Protein AF-G4V3M7-F1 (afdb_monomer_lite)

Foldseek 3Di:
DDDPPVPPDQFPEEDDDDPVCVVVCVPPVCCVQVVVVGGYHYCVPHDDPPDDD

Secondary structure (DSSP, 8-state):
---------S-SEEE---GGGHHHIIIIIHHHHHTTT--EEETTTS--TTS--

Structure (mmCIF, N/CA/C/O backbone):
data_AF-G4V3M7-F1
#
_entry.id   AF-G4V3M7-F1
#
loop_
_atom_site.group_PDB
_atom_site.id
_atom_site.type_symbol
_atom_site.label_atom_id
_atom_site.label_alt_id
_atom_site.label_comp_id
_atom_site.label_asym_id
_atom_site.label_entity_id
_atom_site.label_seq_id
_atom_site.pdbx_PDB_ins_code
_atom_site.Cartn_x
_atom_site.Cartn_y
_atom_site.Cartn_z
_atom_site.occupancy
_atom_site.B_iso_or_equiv
_atom_site.auth_seq_id
_atom_site.auth_comp_id
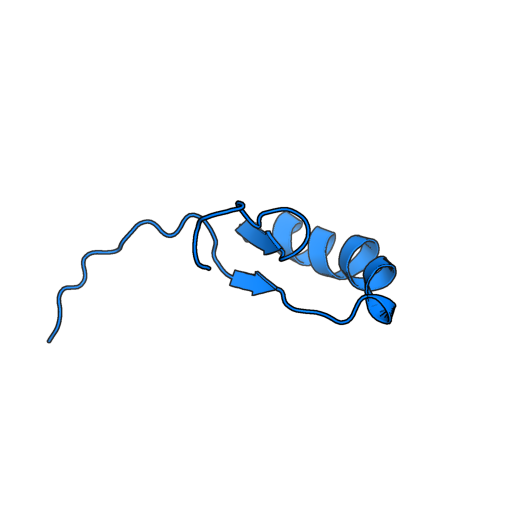_atom_site.auth_asym_id
_atom_site.auth_atom_id
_atom_site.pdbx_PDB_model_num
ATOM 1 N N . ARG A 1 1 ? 2.184 2.857 34.114 1.00 44.00 1 ARG A N 1
ATOM 2 C CA . ARG A 1 1 ? 1.659 2.081 32.968 1.00 44.00 1 ARG A CA 1
ATOM 3 C C . ARG A 1 1 ? 0.867 3.071 32.136 1.00 44.00 1 ARG A C 1
ATOM 5 O O . ARG A 1 1 ? -0.068 3.654 32.669 1.00 44.00 1 ARG A O 1
ATOM 12 N N . LEU A 1 2 ? 1.410 3.437 30.975 1.00 52.44 2 LEU A N 1
ATOM 13 C CA . LEU A 1 2 ? 0.872 4.498 30.124 1.00 52.44 2 LEU A CA 1
ATOM 14 C C . LEU A 1 2 ? -0.468 4.045 29.544 1.00 52.44 2 LEU A 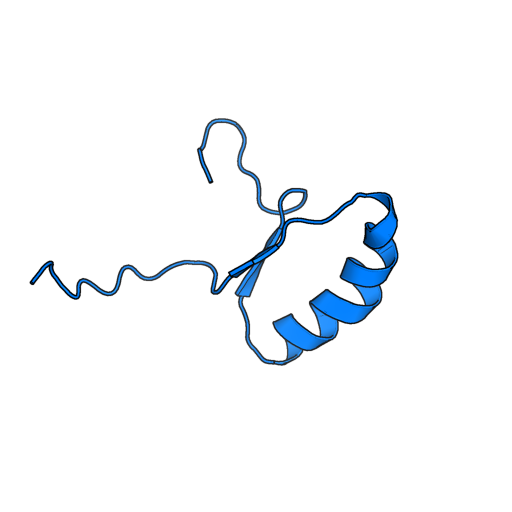C 1
ATOM 16 O O . LEU A 1 2 ? -0.689 2.856 29.352 1.00 52.44 2 LEU A O 1
ATOM 20 N N . LYS A 1 3 ? -1.362 5.017 29.417 1.00 51.00 3 LYS A N 1
ATOM 21 C CA . LYS A 1 3 ? -2.803 4.885 29.232 1.00 51.00 3 LYS A CA 1
ATOM 22 C C . LYS A 1 3 ? -3.138 3.990 28.034 1.00 51.00 3 LYS A C 1
ATOM 24 O O . LYS A 1 3 ? -2.726 4.303 26.925 1.00 51.00 3 LYS A O 1
ATOM 29 N N . ASP A 1 4 ? -3.972 2.975 28.254 1.00 59.53 4 ASP A N 1
ATOM 30 C CA . ASP A 1 4 ? -4.747 2.285 27.213 1.00 59.53 4 ASP A CA 1
ATOM 31 C C . ASP A 1 4 ? -5.836 3.226 26.652 1.00 59.53 4 ASP A C 1
ATOM 33 O O . ASP A 1 4 ? -7.029 2.926 26.679 1.00 59.53 4 ASP A O 1
ATOM 37 N N . GLN A 1 5 ? -5.457 4.419 26.184 1.00 60.38 5 GLN A N 1
ATOM 38 C CA . GLN A 1 5 ? -6.286 5.107 25.205 1.00 60.38 5 GLN A CA 1
ATOM 39 C C . GLN A 1 5 ? -6.047 4.346 23.913 1.00 60.38 5 GLN A C 1
ATOM 41 O O . GLN A 1 5 ? -5.004 4.493 23.285 1.00 60.38 5 GLN A O 1
ATOM 46 N N . LYS A 1 6 ? -6.978 3.452 23.585 1.00 59.16 6 LYS A N 1
ATOM 47 C CA . LYS A 1 6 ? -7.038 2.804 22.283 1.00 59.16 6 LYS A CA 1
ATOM 48 C C . LYS A 1 6 ? -7.310 3.921 21.273 1.00 59.16 6 LYS A C 1
ATOM 50 O O . LYS A 1 6 ? -8.464 4.235 21.004 1.00 59.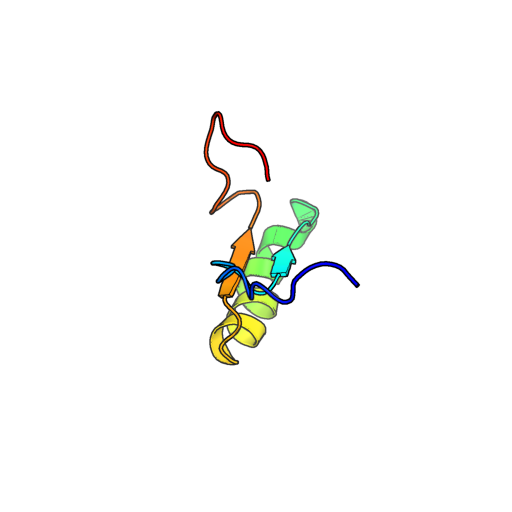16 6 LYS A O 1
ATOM 55 N N . GLU A 1 7 ? -6.261 4.619 20.845 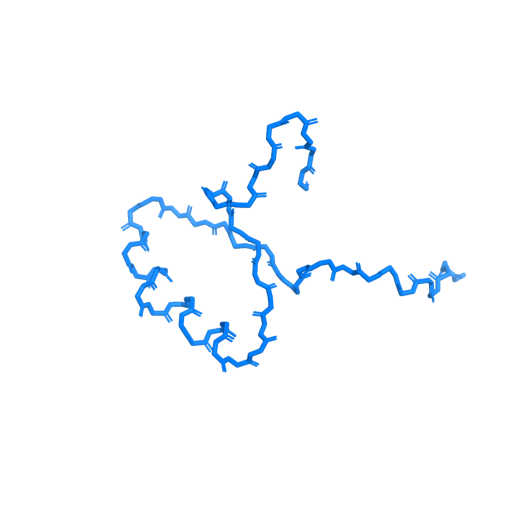1.00 65.88 7 GLU A N 1
ATOM 56 C CA . GLU A 1 7 ? -6.346 5.490 19.683 1.00 65.88 7 GLU A CA 1
ATOM 57 C C . GLU A 1 7 ? -6.865 4.606 18.552 1.00 65.88 7 GLU A C 1
ATOM 59 O O . GLU A 1 7 ? -6.333 3.520 18.304 1.00 65.88 7 GLU A O 1
ATOM 64 N N . GLU A 1 8 ? -7.993 4.996 17.963 1.00 75.69 8 GLU A N 1
ATOM 65 C CA . GLU A 1 8 ? -8.508 4.313 16.787 1.00 75.69 8 GLU A CA 1
ATOM 66 C C . GLU A 1 8 ? -7.537 4.597 15.645 1.00 75.69 8 GLU A C 1
ATOM 68 O O . GLU A 1 8 ? -7.608 5.626 14.972 1.00 75.69 8 GLU A O 1
ATOM 73 N N . TYR A 1 9 ? -6.571 3.699 15.473 1.00 81.69 9 TYR A N 1
ATOM 74 C CA . TYR A 1 9 ? -5.695 3.718 14.319 1.00 81.69 9 TYR A CA 1
ATOM 75 C C . TYR A 1 9 ? -6.539 3.452 13.073 1.00 81.69 9 TYR A C 1
ATOM 77 O O . TYR A 1 9 ? -7.289 2.480 13.011 1.00 81.69 9 TYR A O 1
ATOM 85 N N . LYS A 1 10 ? -6.410 4.328 12.071 1.00 85.25 10 LYS A N 1
ATOM 86 C CA . LYS A 1 10 ? -7.096 4.191 10.776 1.00 85.25 10 LYS A CA 1
ATOM 87 C C . LYS A 1 10 ? -6.688 2.909 10.036 1.00 85.25 10 LYS A C 1
ATOM 89 O O . LYS A 1 10 ? -7.467 2.391 9.243 1.00 85.25 10 LYS A O 1
ATOM 94 N N . TYR A 1 11 ? -5.468 2.436 10.282 1.00 89.75 11 TYR A N 1
ATOM 95 C CA . TYR A 1 11 ? -4.863 1.296 9.608 1.00 89.75 11 TYR A CA 1
ATOM 96 C C . TYR A 1 11 ? -4.328 0.292 10.627 1.00 89.75 11 TYR A C 1
ATOM 98 O O . 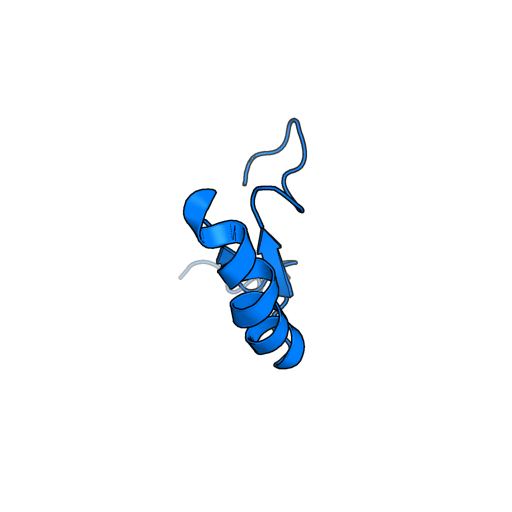TYR A 1 11 ? -3.800 0.681 11.669 1.00 89.75 11 TYR A O 1
ATOM 106 N N . ASP A 1 12 ? -4.412 -0.989 10.286 1.00 91.00 12 ASP A N 1
ATOM 107 C CA . ASP A 1 12 ? -3.872 -2.099 11.070 1.00 91.00 12 ASP A CA 1
ATOM 108 C C . ASP A 1 12 ? -2.372 -2.310 10.817 1.00 91.00 12 ASP A C 1
ATOM 110 O O . ASP A 1 12 ? -1.648 -2.770 11.701 1.00 91.00 12 ASP A O 1
ATOM 114 N N . ALA A 1 13 ? -1.893 -1.986 9.610 1.00 91.06 13 ALA A N 1
ATOM 115 C CA . ALA A 1 13 ? -0.485 -2.107 9.238 1.00 91.06 13 ALA A CA 1
ATOM 116 C C . ALA A 1 13 ? -0.081 -1.122 8.131 1.00 91.06 13 ALA A C 1
ATOM 118 O O . ALA A 1 13 ? -0.880 -0.768 7.264 1.00 91.06 13 ALA A O 1
ATOM 119 N N . PHE A 1 14 ? 1.195 -0.730 8.134 1.00 91.81 14 PHE A N 1
ATOM 120 C CA . PHE A 1 14 ? 1.841 0.003 7.046 1.00 91.81 14 PHE A CA 1
ATOM 121 C C . PHE A 1 14 ? 2.717 -0.940 6.217 1.00 91.81 14 PHE A C 1
ATOM 123 O O . PHE A 1 14 ? 3.527 -1.682 6.776 1.00 91.81 14 PHE A O 1
ATOM 130 N N . ILE A 1 15 ? 2.569 -0.902 4.891 1.00 92.50 15 ILE A N 1
ATOM 131 C CA . ILE A 1 15 ? 3.312 -1.754 3.961 1.00 92.50 15 ILE A CA 1
ATOM 132 C C . ILE A 1 15 ? 4.348 -0.918 3.199 1.00 92.50 15 ILE A C 1
ATOM 134 O O . ILE A 1 15 ? 4.027 -0.047 2.383 1.00 92.50 15 ILE A O 1
ATOM 138 N N . SER A 1 16 ? 5.616 -1.242 3.447 1.00 92.88 16 SER A N 1
ATOM 139 C CA . SER A 1 16 ? 6.771 -0.739 2.705 1.00 92.88 16 SER A CA 1
ATOM 140 C C . SER A 1 16 ? 7.345 -1.862 1.851 1.00 92.88 16 SER A C 1
ATOM 142 O O . SER A 1 16 ? 7.577 -2.963 2.352 1.00 92.88 16 SER A O 1
ATOM 144 N N . TYR A 1 17 ? 7.545 -1.596 0.565 1.00 93.69 17 TYR A N 1
ATOM 145 C CA . TYR A 1 17 ? 8.029 -2.574 -0.403 1.00 93.69 17 TYR A CA 1
ATOM 146 C C . TYR A 1 17 ? 8.857 -1.906 -1.500 1.00 93.69 17 TYR A C 1
ATOM 148 O O . TYR A 1 17 ? 8.846 -0.686 -1.651 1.00 93.69 17 TYR A O 1
ATOM 156 N N . ASN A 1 18 ? 9.603 -2.713 -2.251 1.00 93.38 18 ASN A N 1
ATOM 157 C CA . ASN A 1 18 ? 10.369 -2.256 -3.404 1.00 93.38 18 ASN A CA 1
ATOM 158 C C . ASN A 1 18 ? 9.450 -2.148 -4.627 1.00 93.38 18 ASN A C 1
ATOM 160 O O . ASN A 1 18 ? 8.704 -3.080 -4.895 1.00 93.38 18 ASN A O 1
ATOM 164 N N . SER A 1 19 ? 9.548 -1.075 -5.415 1.00 91.75 19 SER A N 1
ATOM 165 C CA . SER A 1 19 ? 8.785 -0.901 -6.662 1.00 91.75 19 SER A CA 1
ATOM 166 C C . SER A 1 19 ? 8.891 -2.083 -7.638 1.00 91.75 19 SER A C 1
ATOM 168 O O . SER A 1 19 ? 7.973 -2.314 -8.412 1.00 91.75 19 SER A O 1
ATOM 170 N N . ALA A 1 20 ? 9.976 -2.864 -7.595 1.00 96.25 20 ALA A N 1
ATOM 171 C CA . ALA A 1 20 ? 10.101 -4.094 -8.384 1.00 96.25 20 ALA A CA 1
ATOM 172 C C . ALA A 1 20 ? 9.071 -5.184 -8.014 1.00 96.25 20 ALA A C 1
ATOM 174 O O . ALA A 1 20 ? 8.786 -6.048 -8.837 1.00 96.25 20 ALA A O 1
ATOM 175 N N . ASP A 1 21 ? 8.518 -5.137 -6.801 1.00 95.62 21 ASP A N 1
ATOM 176 C CA . ASP A 1 21 ? 7.540 -6.091 -6.267 1.00 95.62 21 ASP A CA 1
ATOM 177 C C . ASP A 1 21 ? 6.099 -5.543 -6.314 1.00 95.62 21 ASP A C 1
ATOM 179 O O . ASP A 1 21 ? 5.182 -6.176 -5.789 1.00 95.62 21 ASP A O 1
ATOM 183 N N . GLU A 1 22 ? 5.881 -4.369 -6.921 1.00 93.81 22 GLU A N 1
ATOM 184 C CA . GLU A 1 22 ? 4.589 -3.671 -6.920 1.00 93.81 22 GLU A CA 1
ATOM 185 C C . GLU A 1 22 ? 3.455 -4.533 -7.484 1.00 93.81 22 GLU A C 1
ATOM 187 O O . GLU A 1 22 ? 2.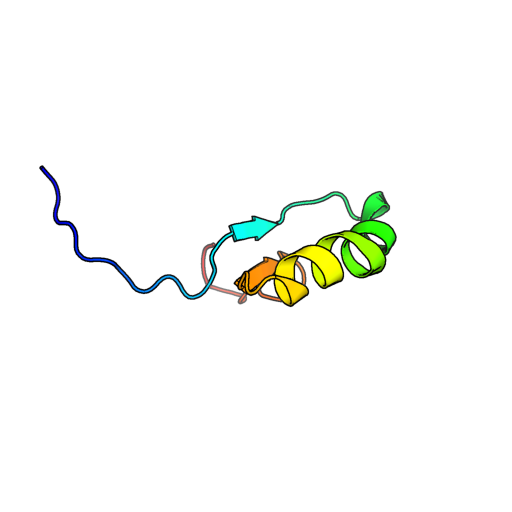417 -4.659 -6.835 1.00 93.81 22 GLU A O 1
ATOM 192 N N . ASP A 1 23 ? 3.681 -5.198 -8.620 1.00 95.88 23 ASP A N 1
ATOM 193 C CA . ASP A 1 23 ? 2.685 -6.074 -9.247 1.00 95.88 23 ASP A CA 1
ATOM 194 C C . ASP A 1 23 ? 2.246 -7.192 -8.291 1.00 95.88 23 ASP A C 1
ATOM 196 O O . ASP A 1 23 ? 1.056 -7.430 -8.087 1.00 95.88 23 ASP A O 1
ATOM 200 N N . TRP A 1 24 ? 3.200 -7.841 -7.618 1.00 95.94 24 TRP A N 1
ATOM 201 C CA . TRP A 1 24 ? 2.882 -8.896 -6.658 1.00 95.94 24 TRP A CA 1
ATOM 202 C C . TRP A 1 24 ? 2.144 -8.348 -5.431 1.00 95.94 24 TRP A C 1
ATOM 204 O O . TRP A 1 24 ? 1.207 -8.982 -4.937 1.00 95.94 24 TRP A O 1
ATOM 214 N N . VAL A 1 25 ? 2.520 -7.166 -4.936 1.00 94.50 25 VAL A N 1
ATOM 215 C CA . VAL A 1 25 ? 1.825 -6.547 -3.800 1.00 94.50 25 VAL A CA 1
ATOM 216 C C . VAL A 1 25 ? 0.377 -6.215 -4.157 1.00 94.50 25 VAL A C 1
ATOM 218 O O . VAL A 1 25 ? -0.524 -6.520 -3.374 1.00 94.50 25 VAL A O 1
ATOM 221 N N . MET A 1 26 ? 0.145 -5.647 -5.339 1.00 92.69 26 MET A N 1
ATOM 222 C CA . MET A 1 26 ? -1.186 -5.258 -5.805 1.00 92.69 26 MET A CA 1
ATOM 223 C C . MET A 1 26 ? -2.073 -6.462 -6.130 1.00 92.69 26 MET A C 1
ATOM 225 O O . MET A 1 26 ? -3.261 -6.451 -5.811 1.00 92.69 26 MET A O 1
ATOM 229 N N . GLU A 1 27 ? -1.517 -7.509 -6.738 1.00 95.56 27 GLU A N 1
ATOM 230 C CA . GLU A 1 27 ? -2.300 -8.654 -7.213 1.00 95.56 27 GLU A CA 1
ATOM 231 C C . GLU A 1 27 ? -2.429 -9.784 -6.187 1.00 95.56 27 GLU A C 1
ATOM 233 O O . GLU A 1 27 ? -3.377 -10.567 -6.256 1.00 95.56 27 GLU A O 1
ATOM 238 N N . GLN A 1 28 ? -1.488 -9.898 -5.245 1.00 95.56 28 GLN A N 1
ATOM 239 C CA . GLN A 1 28 ? -1.443 -11.004 -4.285 1.00 95.56 28 GLN A CA 1
ATOM 240 C C . GLN A 1 28 ? -1.580 -10.516 -2.846 1.00 95.56 28 GLN A C 1
ATOM 242 O O . GLN A 1 28 ? -2.524 -10.907 -2.162 1.00 95.56 28 GLN A O 1
ATOM 247 N N . LEU A 1 29 ? -0.675 -9.666 -2.360 1.00 94.06 29 LEU A N 1
ATOM 248 C CA . LEU A 1 29 ? -0.663 -9.284 -0.943 1.00 94.06 29 LEU A CA 1
ATOM 249 C C . LEU A 1 29 ? -1.949 -8.541 -0.541 1.00 94.06 29 LEU A C 1
ATOM 251 O O . LEU A 1 29 ? -2.620 -8.933 0.416 1.00 94.06 29 LEU A O 1
ATOM 255 N N . LEU A 1 30 ? -2.300 -7.493 -1.288 1.00 92.50 30 LEU A N 1
ATOM 256 C CA . LEU A 1 30 ? -3.438 -6.627 -0.992 1.00 92.50 30 LEU A CA 1
ATOM 257 C C . LEU A 1 30 ? -4.774 -7.381 -0.987 1.00 92.50 30 LEU A C 1
ATOM 259 O O . LEU A 1 30 ? -5.457 -7.332 0.037 1.00 92.50 30 LEU A O 1
ATOM 263 N N . PRO A 1 31 ? -5.141 -8.142 -2.039 1.00 93.31 31 PRO A N 1
ATOM 264 C CA . PRO A 1 31 ? -6.414 -8.859 -2.061 1.00 93.31 31 PRO A CA 1
ATOM 265 C C . PRO A 1 31 ? -6.554 -9.878 -0.928 1.00 93.31 31 PRO A C 1
ATOM 267 O O . PRO A 1 31 ? -7.649 -10.060 -0.397 1.00 93.31 31 PRO A O 1
ATOM 270 N N . ASN A 1 32 ? -5.457 -10.527 -0.523 1.00 94.81 32 ASN A N 1
ATOM 271 C CA . ASN A 1 32 ? -5.487 -11.516 0.555 1.00 94.81 32 ASN A CA 1
ATOM 272 C C . ASN A 1 32 ? -5.624 -10.870 1.948 1.00 94.81 32 ASN A C 1
ATOM 274 O O . ASN A 1 32 ? -6.302 -11.420 2.820 1.00 94.81 32 ASN A O 1
ATOM 278 N N . LEU A 1 33 ? -5.009 -9.706 2.172 1.00 93.06 33 LEU A N 1
ATOM 279 C CA . LEU A 1 33 ? -5.049 -9.016 3.466 1.00 93.06 33 LEU A CA 1
ATOM 280 C C . LEU A 1 33 ? -6.282 -8.116 3.625 1.00 93.06 33 LEU A C 1
ATOM 282 O O . LEU A 1 33 ? -6.992 -8.223 4.623 1.00 93.06 33 LEU A O 1
ATOM 286 N N . GLU A 1 34 ? -6.600 -7.277 2.639 1.00 89.00 34 GLU A N 1
ATOM 287 C CA . GLU A 1 34 ? -7.803 -6.432 2.701 1.00 89.00 34 GLU A CA 1
ATOM 288 C C . GLU A 1 34 ? -9.080 -7.288 2.592 1.00 89.00 34 GLU A C 1
ATOM 290 O O . GLU A 1 34 ? -10.073 -7.014 3.267 1.00 89.00 34 GLU A O 1
ATOM 295 N N . GLY A 1 35 ? -9.034 -8.408 1.857 1.00 84.06 35 GLY A N 1
ATOM 296 C CA . GLY A 1 35 ? -10.113 -9.402 1.830 1.00 84.06 35 GLY A CA 1
ATOM 297 C C . GLY A 1 35 ? -10.348 -10.117 3.168 1.00 84.06 35 GLY A C 1
ATOM 298 O O . GLY A 1 35 ? -11.438 -10.637 3.400 1.00 84.06 35 GLY A O 1
ATOM 299 N N . SER A 1 36 ? -9.361 -10.115 4.072 1.00 81.00 36 SER A N 1
ATOM 300 C CA . SER A 1 36 ? -9.470 -10.665 5.431 1.00 81.00 36 SER A CA 1
ATOM 301 C C . SER A 1 36 ? -9.748 -9.603 6.505 1.00 81.00 36 SER A C 1
ATOM 303 O O . SER A 1 36 ? -9.699 -9.907 7.695 1.00 81.00 36 SER A O 1
ATOM 305 N N . SER A 1 37 ? -10.187 -8.406 6.091 1.00 86.56 37 SER A N 1
ATOM 306 C CA . SER A 1 37 ? -10.606 -7.271 6.935 1.00 86.56 37 SER A CA 1
ATOM 307 C C . SER A 1 37 ? -9.484 -6.412 7.525 1.00 86.56 37 SER A C 1
ATOM 309 O O . SER A 1 37 ? -9.772 -5.577 8.379 1.00 86.56 37 SER A O 1
ATOM 311 N N . PHE A 1 38 ? -8.238 -6.550 7.068 1.00 90.81 38 PHE A N 1
ATOM 312 C CA . PHE A 1 38 ? -7.182 -5.604 7.441 1.00 90.81 38 PHE A CA 1
ATOM 313 C C . PHE A 1 38 ? -7.304 -4.299 6.646 1.00 90.81 38 PHE A C 1
ATOM 315 O O . PHE A 1 38 ? -7.508 -4.317 5.435 1.00 90.81 38 PHE A O 1
ATOM 322 N N . GLN A 1 39 ? -7.157 -3.158 7.313 1.00 90.56 39 GLN A N 1
ATOM 323 C CA . GLN A 1 39 ? -7.014 -1.843 6.693 1.00 90.56 39 GLN A CA 1
ATOM 324 C C . GLN A 1 39 ? -5.528 -1.514 6.568 1.00 90.56 39 GLN A C 1
ATOM 326 O O . GLN A 1 39 ? -4.839 -1.329 7.570 1.00 90.56 39 GLN A O 1
ATOM 331 N N . LEU A 1 40 ? -5.010 -1.450 5.344 1.00 92.38 40 LEU A N 1
ATOM 332 C CA . LEU A 1 40 ? -3.580 -1.254 5.106 1.00 92.38 40 LEU A CA 1
ATOM 333 C C . LEU A 1 40 ? -3.265 0.184 4.689 1.00 92.38 40 LEU A C 1
ATOM 335 O O . LEU A 1 40 ? -4.017 0.803 3.941 1.00 92.38 40 LEU A O 1
ATOM 339 N N . CYS A 1 41 ? -2.124 0.696 5.142 1.00 92.06 41 CYS A N 1
ATOM 340 C CA . CYS A 1 41 ? -1.539 1.948 4.671 1.00 92.06 41 CYS A CA 1
ATOM 341 C C . CYS A 1 41 ? -0.396 1.637 3.703 1.00 92.06 41 CYS A C 1
ATOM 343 O O . CYS A 1 41 ? 0.537 0.914 4.062 1.00 92.06 41 CYS A O 1
ATOM 345 N N . LEU A 1 42 ? -0.449 2.176 2.487 1.00 91.69 42 LEU A N 1
ATOM 346 C CA . LEU A 1 42 ? 0.579 1.978 1.467 1.00 91.69 42 LEU A CA 1
ATOM 347 C C . LEU A 1 42 ? 1.265 3.296 1.134 1.00 91.69 42 LEU A C 1
ATOM 349 O O . LEU A 1 42 ? 0.612 4.308 0.889 1.00 91.69 42 LEU A O 1
ATOM 353 N N . HIS A 1 43 ? 2.591 3.266 1.032 1.00 85.88 43 HIS A N 1
ATOM 354 C CA . HIS A 1 43 ? 3.399 4.471 0.843 1.00 85.88 43 HIS A CA 1
ATOM 355 C C . HIS A 1 43 ? 3.132 5.245 -0.466 1.00 85.88 43 HIS A C 1
ATOM 357 O O . HIS A 1 43 ? 3.318 6.453 -0.499 1.00 85.88 43 HIS A O 1
ATOM 363 N N . HIS A 1 44 ? 2.651 4.602 -1.529 1.00 82.38 44 HIS A N 1
ATOM 364 C CA . HIS A 1 44 ? 2.254 5.250 -2.800 1.00 82.38 44 HIS A CA 1
ATOM 365 C C . HIS A 1 44 ? 0.748 5.544 -2.916 1.00 82.38 44 HIS A C 1
ATOM 367 O O . HIS A 1 44 ? 0.349 6.243 -3.844 1.00 82.38 44 HIS A O 1
ATOM 373 N N . ARG A 1 45 ? -0.095 5.038 -2.002 1.00 82.88 45 ARG A N 1
ATOM 374 C CA . ARG A 1 45 ? -1.557 5.262 -2.019 1.00 82.88 45 ARG A CA 1
ATOM 375 C C . ARG A 1 45 ? -1.993 6.285 -0.976 1.00 82.88 45 ARG A C 1
ATOM 377 O O . ARG A 1 45 ? -2.779 7.176 -1.273 1.00 82.88 45 ARG A O 1
ATOM 384 N N . ASP A 1 46 ? -1.480 6.128 0.239 1.00 84.88 46 ASP A N 1
ATOM 385 C CA . ASP A 1 46 ? -2.033 6.731 1.452 1.00 84.88 46 ASP A CA 1
ATOM 386 C C . ASP A 1 46 ? -1.108 7.792 2.066 1.00 84.88 46 ASP A C 1
ATOM 388 O O . ASP A 1 46 ? -1.418 8.352 3.117 1.00 84.88 46 ASP A O 1
ATOM 392 N N . PHE A 1 47 ? 0.026 8.079 1.419 1.00 81.38 47 PHE A N 1
ATOM 393 C CA . PHE A 1 47 ? 0.953 9.114 1.861 1.00 81.38 47 PHE A CA 1
ATOM 394 C C . PHE A 1 47 ? 0.382 10.513 1.596 1.00 81.38 47 PHE A C 1
ATOM 396 O O . PHE A 1 47 ? 0.206 10.933 0.450 1.00 81.38 47 PHE A O 1
ATOM 403 N N . GLU A 1 48 ? 0.110 11.252 2.671 1.00 79.81 48 GLU A N 1
ATOM 404 C CA . GLU A 1 48 ? -0.373 12.631 2.615 1.00 79.81 48 GLU A CA 1
ATOM 405 C C . GLU A 1 48 ? 0.813 13.609 2.621 1.00 79.81 48 GLU A C 1
ATOM 407 O O . GLU A 1 48 ? 1.567 13.696 3.590 1.00 79.81 48 GLU A O 1
ATOM 412 N N . LEU A 1 49 ? 0.973 14.393 1.548 1.00 79.94 49 LEU A N 1
ATOM 413 C CA . LEU A 1 49 ? 2.026 15.411 1.477 1.00 79.94 49 LEU A CA 1
ATOM 414 C C . LEU A 1 49 ? 1.900 16.411 2.637 1.00 79.94 49 LEU A C 1
ATOM 416 O O . LEU A 1 49 ? 0.844 17.006 2.853 1.00 79.94 49 LEU A O 1
ATOM 420 N N . GLY A 1 50 ? 3.006 16.642 3.345 1.00 82.88 50 GLY A N 1
ATOM 421 C CA . GLY A 1 50 ? 3.048 17.558 4.487 1.00 82.88 50 GLY A CA 1
ATOM 422 C C . GLY A 1 50 ? 2.562 16.951 5.805 1.00 82.88 50 GLY A C 1
ATOM 423 O O . GLY A 1 50 ? 2.412 17.692 6.777 1.00 82.88 50 GLY A O 1
ATOM 424 N N . ARG A 1 51 ? 2.335 15.634 5.857 1.00 76.62 51 ARG A N 1
ATOM 425 C CA . ARG A 1 51 ? 2.152 14.885 7.101 1.00 76.62 51 ARG A CA 1
ATOM 426 C C . ARG A 1 51 ? 3.169 13.757 7.208 1.00 76.62 51 ARG A C 1
ATOM 428 O O . ARG A 1 51 ? 3.524 13.136 6.210 1.00 76.62 51 ARG A O 1
ATOM 435 N N . ASP A 1 52 ? 3.617 13.525 8.435 1.00 67.81 52 ASP A N 1
ATOM 436 C CA . ASP A 1 52 ? 4.479 12.394 8.762 1.00 67.81 52 ASP A CA 1
ATOM 437 C C . ASP A 1 52 ? 3.650 11.104 8.855 1.00 67.81 52 ASP A C 1
ATOM 439 O O . ASP A 1 52 ? 2.453 11.145 9.166 1.00 67.81 52 ASP A O 1
ATOM 443 N N . ILE A 1 53 ? 4.311 9.979 8.574 1.00 64.69 53 ILE A N 1
ATOM 444 C CA . ILE A 1 53 ? 3.781 8.612 8.690 1.00 64.69 53 ILE A CA 1
ATOM 445 C C . ILE A 1 53 ? 4.305 7.910 9.939 1.00 64.69 53 ILE A C 1
ATOM 447 O O . ILE A 1 53 ? 5.492 8.119 10.283 1.00 64.69 53 ILE A O 1
#

Radius of gyration: 13.63 Å; chains: 1; bounding box: 21×29×42 Å

Organism: Labeo rohita (NCBI:txid84645)

Sequence (53 aa):
RLKDQKEEYKYDAFISYNSADEDWVMEQLLPNLEGSSFQLCLHHRDFELGRDI

pLDDT: mean 84.03, std 13.1, range [44.0, 96.25]

InterPro domains:
  IPR000157 Toll/interleukin-1 receptor homology (TIR) domain [PF01582] (10-53)
  IPR000157 Toll/interleukin-1 receptor homology (TIR) domain [PS50104] (9-53)
  IPR035897 Toll/interleukin-1 receptor homology (TIR) domain superfamily [G3DSA:3.40.50.10140] (1-53)
  IPR035897 Toll/interleukin-1 receptor homology (TIR) domain superfamily [SSF52200] (7-53)